Protein AF-A0A9W4GSX0-F1 (afdb_monomer_lite)

Sequence (179 aa):
MADREDEGTAPHEEEPPRPPLDEDAAWAALIAGYDDEPDPGTAAAWPEAENVPVQPPDPDPTDPAAVSTAPPPADRTIVIHPVISGPRDFELADDDEDAHFVPPEPPPLPDADATTKFAWIAVLGGPLLLLAFVLLQMELTWWAVTVGVGGFLGGFATLVARMRTGDEDDDDPGRGAVV

Foldseek 3Di:
DDDDDPPDDDPPPPDPPDPDDPPVVVVVVCVVCVPPDPDVPPPDPDDPVPDDPPDDPDPDPPDPVPPDPDDDDPPDDDDDDPPVDDPPPDDPDPPPPPPDDDPPDDDDDDDDDPLLVQLVCLQVVLVVLVVVCVVVVHDPDPVNNCSSVVSNVVSVVSVVVVVVPPPPPPPPVPPDDDD

Organism: NCBI:txid887465

Radius of gyration: 35.64 Å; chains: 1; bounding box: 77×64×79 Å

Structure (mmCIF, N/CA/C/O backbone):
data_AF-A0A9W4GSX0-F1
#
_entry.id   AF-A0A9W4GSX0-F1
#
loop_
_atom_site.group_PDB
_atom_site.id
_atom_site.type_symbol
_atom_site.label_atom_id
_atom_site.label_alt_id
_atom_site.label_comp_id
_atom_site.label_asym_id
_atom_site.label_entity_id
_atom_site.label_seq_id
_atom_site.pdbx_PDB_ins_code
_atom_site.Cartn_x
_atom_site.Cartn_y
_atom_site.Cartn_z
_atom_site.occupancy
_atom_site.B_iso_or_equiv
_atom_site.auth_seq_id
_atom_site.auth_comp_id
_atom_site.auth_asym_id
_atom_site.auth_atom_id
_atom_site.pdbx_PDB_model_num
ATOM 1 N N . MET A 1 1 ? -29.437 6.339 -60.813 1.00 42.16 1 MET A N 1
ATOM 2 C CA . MET A 1 1 ? -28.320 5.484 -60.361 1.00 42.16 1 MET A CA 1
ATOM 3 C C . MET A 1 1 ? -28.332 5.576 -58.847 1.00 42.16 1 MET A C 1
ATOM 5 O O . MET A 1 1 ? -27.835 6.553 -58.319 1.00 42.16 1 MET A O 1
ATOM 9 N N . ALA A 1 2 ? -29.298 4.901 -58.232 1.00 46.03 2 ALA A N 1
ATOM 10 C CA . ALA A 1 2 ? -29.244 3.505 -57.781 1.00 46.03 2 ALA A CA 1
ATOM 11 C C . ALA A 1 2 ? -28.783 3.504 -56.318 1.00 46.03 2 ALA A C 1
ATOM 13 O O . ALA A 1 2 ? -27.590 3.590 -56.036 1.00 46.03 2 ALA A O 1
ATOM 14 N N . ASP A 1 3 ? -29.794 3.532 -55.445 1.00 46.97 3 ASP A N 1
ATOM 15 C CA . ASP A 1 3 ? -29.712 3.272 -54.012 1.00 46.97 3 ASP A CA 1
ATOM 16 C C . ASP A 1 3 ? -28.943 1.974 -53.767 1.00 46.97 3 ASP A C 1
ATOM 18 O O . ASP A 1 3 ? -29.130 0.980 -54.468 1.00 46.97 3 ASP A O 1
ATOM 22 N N . ARG A 1 4 ? -28.056 2.011 -52.776 1.00 50.22 4 ARG A N 1
ATOM 23 C CA . ARG A 1 4 ? -27.317 0.852 -52.292 1.00 50.22 4 ARG A CA 1
ATOM 24 C C . ARG A 1 4 ? -28.306 -0.046 -51.554 1.00 50.22 4 ARG A C 1
ATOM 26 O O . ARG A 1 4 ? -28.780 0.313 -50.482 1.00 50.22 4 ARG A O 1
ATOM 33 N N . GLU A 1 5 ? -28.621 -1.172 -52.174 1.00 56.09 5 GLU A N 1
ATOM 34 C CA . GLU A 1 5 ? -29.439 -2.240 -51.616 1.00 56.09 5 GLU A CA 1
ATOM 35 C C . GLU A 1 5 ? -28.767 -2.747 -50.332 1.00 56.09 5 GLU A C 1
ATOM 37 O O . GLU A 1 5 ? -27.614 -3.180 -50.332 1.00 56.09 5 GLU A O 1
ATOM 42 N N . ASP A 1 6 ? -29.482 -2.583 -49.224 1.00 52.00 6 ASP A N 1
ATOM 43 C CA . ASP A 1 6 ? -29.149 -3.111 -47.909 1.00 52.00 6 ASP A CA 1
ATOM 44 C C . ASP A 1 6 ? -29.365 -4.632 -47.993 1.00 52.00 6 ASP A C 1
ATOM 46 O O . ASP A 1 6 ? -30.497 -5.120 -47.929 1.00 52.00 6 ASP A O 1
ATOM 50 N N . GLU A 1 7 ? -28.297 -5.386 -48.272 1.00 59.31 7 GLU A N 1
ATOM 51 C CA . GLU A 1 7 ? -28.317 -6.846 -48.201 1.00 59.31 7 GLU A CA 1
ATOM 52 C C . GLU A 1 7 ? -28.570 -7.234 -46.745 1.00 59.31 7 GLU A C 1
ATOM 54 O O . GLU A 1 7 ? -27.670 -7.250 -45.906 1.00 59.31 7 GLU A O 1
ATOM 59 N N . GLY A 1 8 ? -29.841 -7.504 -46.451 1.00 47.44 8 GLY A N 1
ATOM 60 C CA . GLY A 1 8 ? -30.287 -8.046 -45.184 1.00 47.44 8 GLY A CA 1
ATOM 61 C C . GLY A 1 8 ? -29.509 -9.315 -44.867 1.00 47.44 8 GLY A C 1
ATOM 62 O O . GLY A 1 8 ? -29.758 -10.371 -45.448 1.00 47.44 8 GLY A O 1
ATOM 63 N N . THR A 1 9 ? -28.579 -9.195 -43.921 1.00 52.09 9 THR A N 1
ATOM 64 C CA . THR A 1 9 ? -28.015 -10.301 -43.155 1.00 52.09 9 THR A CA 1
ATOM 65 C C . THR A 1 9 ? -29.155 -11.234 -42.768 1.00 52.09 9 THR A C 1
ATOM 67 O O . THR A 1 9 ? -30.067 -10.835 -42.040 1.00 52.09 9 THR A O 1
ATOM 70 N N . ALA A 1 10 ? -29.126 -12.461 -43.293 1.00 60.22 10 ALA A N 1
ATOM 71 C CA . ALA A 1 10 ? -30.040 -13.513 -42.880 1.00 60.22 10 ALA A CA 1
ATOM 72 C C . ALA A 1 10 ? -30.041 -13.574 -41.342 1.00 60.22 10 ALA A C 1
ATOM 74 O O . ALA A 1 10 ? -28.953 -13.541 -40.749 1.00 60.22 10 ALA A O 1
ATOM 75 N N . PRO A 1 11 ? -31.215 -13.610 -40.684 1.00 53.91 11 PRO A N 1
ATOM 76 C CA . PRO A 1 11 ? -31.254 -13.713 -39.237 1.00 53.91 11 PRO A CA 1
ATOM 77 C C . PRO A 1 11 ? -30.451 -14.953 -38.864 1.00 53.91 11 PRO A C 1
ATOM 79 O O . PRO A 1 11 ? -30.709 -16.039 -39.378 1.00 53.91 11 PRO A O 1
ATOM 82 N N . HIS A 1 12 ? -29.422 -14.766 -38.040 1.00 56.03 12 HIS A N 1
ATOM 83 C CA . HIS A 1 12 ? -28.776 -15.886 -37.383 1.00 56.03 12 HIS A CA 1
ATOM 84 C C . HIS A 1 12 ? -29.887 -16.567 -36.592 1.00 56.03 12 HIS A C 1
ATOM 86 O O . HIS A 1 12 ? -30.407 -15.986 -35.642 1.00 56.03 12 HIS A O 1
ATOM 92 N N . GLU A 1 13 ? -30.336 -17.733 -37.058 1.00 62.53 13 GLU A N 1
ATOM 93 C CA . GLU A 1 13 ? -31.178 -18.608 -36.259 1.00 62.53 13 GLU A CA 1
ATOM 94 C C . GLU A 1 13 ? -30.362 -18.889 -34.999 1.00 62.53 13 GLU A C 1
ATOM 96 O O . GLU A 1 13 ? -29.342 -19.573 -35.051 1.00 62.53 13 GLU A O 1
ATOM 101 N N . GLU A 1 14 ? -30.728 -18.223 -33.903 1.00 63.19 14 GLU A N 1
ATOM 102 C CA . GLU A 1 14 ? -30.094 -18.398 -32.607 1.00 63.19 14 GLU A CA 1
ATOM 103 C C . GLU A 1 14 ? -30.259 -19.869 -32.234 1.00 63.19 14 GLU A C 1
ATOM 105 O O . GLU A 1 14 ? -31.346 -20.318 -31.861 1.00 63.19 14 GLU A O 1
ATOM 110 N N . GLU A 1 15 ? -29.186 -20.638 -32.414 1.00 62.59 15 GLU A N 1
ATOM 111 C CA . GLU A 1 15 ? -29.110 -22.012 -31.950 1.00 62.59 15 GLU A CA 1
ATOM 112 C C . GLU A 1 15 ? -29.512 -21.998 -30.469 1.00 62.59 15 GLU A C 1
ATOM 114 O O . GLU A 1 15 ? -28.967 -21.192 -29.701 1.00 62.59 15 GLU A O 1
ATOM 119 N N . PRO A 1 16 ? -30.517 -22.798 -30.060 1.00 70.19 16 PRO A N 1
ATOM 120 C CA . PRO A 1 16 ? -31.020 -22.749 -28.698 1.00 70.19 16 PRO A CA 1
ATOM 121 C C . PRO A 1 16 ? -29.843 -22.917 -27.733 1.00 70.19 16 PRO A C 1
ATOM 123 O O . PRO A 1 16 ? -28.946 -23.718 -28.016 1.00 70.19 16 PRO A O 1
ATOM 126 N N . PRO A 1 17 ? -29.817 -22.170 -26.612 1.00 70.62 17 PRO A N 1
ATOM 127 C CA . PRO A 1 17 ? -28.690 -22.196 -25.694 1.00 70.62 17 PRO A CA 1
ATOM 128 C C . PRO A 1 17 ? -28.406 -23.647 -25.322 1.00 70.62 17 PRO A C 1
ATOM 130 O O . PRO A 1 17 ? -29.272 -24.328 -24.760 1.00 70.62 17 PRO A O 1
ATOM 133 N N . ARG A 1 18 ? -27.213 -24.133 -25.695 1.00 69.69 18 ARG A N 1
ATOM 134 C CA . ARG A 1 18 ? -26.775 -25.482 -25.339 1.00 69.69 18 ARG A CA 1
ATOM 135 C C . ARG A 1 18 ? -26.975 -25.643 -23.829 1.00 69.69 18 ARG A C 1
ATOM 137 O O . ARG A 1 18 ? -26.598 -24.733 -23.084 1.00 69.69 18 ARG A O 1
ATOM 144 N N . PRO A 1 19 ? -27.598 -26.743 -23.371 1.00 79.44 19 PRO A N 1
ATOM 145 C CA . PRO A 1 19 ? -27.742 -26.980 -21.943 1.00 79.44 19 PRO A CA 1
ATOM 146 C C . PRO A 1 19 ? -26.357 -26.900 -21.281 1.00 79.44 19 PRO A C 1
ATOM 148 O O . PRO A 1 19 ? -25.368 -27.271 -21.924 1.00 79.44 19 PRO A O 1
ATOM 151 N N . PRO A 1 20 ? -26.262 -26.393 -20.038 1.00 81.75 20 PRO A N 1
ATOM 152 C CA . PRO A 1 20 ? -24.983 -26.304 -19.348 1.00 81.75 20 PRO A CA 1
ATOM 153 C C . PRO A 1 20 ? -24.358 -27.701 -19.286 1.00 81.75 20 PRO A C 1
ATOM 155 O O . PRO A 1 20 ? -25.006 -28.658 -18.858 1.00 81.75 20 PRO A O 1
ATOM 158 N N . LEU A 1 21 ? -23.129 -27.818 -19.787 1.00 82.00 21 LEU A N 1
ATOM 159 C CA . LEU A 1 21 ? -22.359 -29.056 -19.760 1.00 82.00 21 LEU A CA 1
ATOM 160 C C . LEU A 1 21 ? -21.997 -29.358 -18.304 1.00 82.00 21 LEU A C 1
ATOM 162 O O . LEU A 1 21 ? -21.566 -28.467 -17.577 1.00 82.00 21 LEU A O 1
ATOM 166 N N . ASP A 1 22 ? -22.183 -30.603 -17.880 1.00 89.94 22 ASP A N 1
ATOM 167 C CA . ASP A 1 22 ? -21.644 -31.073 -16.607 1.00 89.94 22 ASP A CA 1
ATOM 168 C C . ASP A 1 22 ? -20.125 -31.230 -16.772 1.00 89.94 22 ASP A C 1
ATOM 170 O O . ASP A 1 22 ? -19.642 -32.220 -17.326 1.00 89.94 22 ASP A O 1
ATOM 174 N N . GLU A 1 23 ? -19.387 -30.186 -16.388 1.00 89.94 23 GLU A N 1
ATOM 175 C CA . GLU A 1 23 ? -17.932 -30.109 -16.535 1.00 89.94 23 GLU A CA 1
ATOM 176 C C . GLU A 1 23 ? -17.233 -31.234 -15.765 1.00 89.94 23 GLU A C 1
ATOM 178 O O . GLU A 1 23 ? -16.303 -31.841 -16.295 1.00 89.94 23 GLU A O 1
ATOM 183 N N . ASP A 1 24 ? -17.719 -31.570 -14.567 1.00 92.25 24 ASP A N 1
ATOM 184 C CA . ASP A 1 24 ? -17.153 -32.635 -13.737 1.00 92.25 24 ASP A CA 1
ATOM 185 C C . ASP A 1 24 ? -17.335 -34.004 -14.406 1.00 92.25 24 ASP A C 1
ATOM 187 O O . ASP A 1 24 ? -16.397 -34.806 -14.461 1.00 92.25 24 ASP A O 1
ATOM 191 N N . ALA A 1 25 ? -18.514 -34.267 -14.979 1.00 92.06 25 ALA A N 1
ATOM 192 C CA . ALA A 1 25 ? -18.761 -35.501 -15.724 1.00 92.06 25 ALA A CA 1
ATOM 193 C C . ALA A 1 25 ? -17.940 -35.579 -17.024 1.00 92.06 25 ALA A C 1
ATOM 195 O O . ALA A 1 25 ? -17.429 -36.650 -17.367 1.00 92.06 25 ALA A O 1
ATOM 196 N N . ALA A 1 26 ? -17.783 -34.462 -17.741 1.00 90.75 26 ALA A N 1
ATOM 197 C CA . ALA A 1 26 ? -16.984 -34.401 -18.965 1.00 90.75 26 ALA A CA 1
ATOM 198 C C . ALA A 1 26 ? -15.489 -34.625 -18.683 1.00 90.75 26 ALA A C 1
ATOM 200 O O . ALA A 1 26 ? -14.837 -35.405 -19.382 1.00 90.75 26 ALA A O 1
ATOM 201 N N . TRP A 1 27 ? -14.955 -34.011 -17.625 1.00 89.88 27 TRP A N 1
ATOM 202 C CA . TRP A 1 27 ? -13.580 -34.235 -17.179 1.00 89.88 27 TRP A CA 1
ATOM 203 C C . TRP A 1 27 ? -13.351 -35.671 -16.711 1.00 89.88 27 TRP A C 1
ATOM 205 O O . TRP A 1 27 ? -12.343 -36.278 -17.078 1.00 89.88 27 TRP A O 1
ATOM 215 N N . ALA A 1 28 ? -14.292 -36.245 -15.956 1.00 94.50 28 ALA A N 1
ATOM 216 C CA . ALA A 1 28 ? -14.206 -37.636 -15.520 1.00 94.50 28 ALA A CA 1
ATOM 217 C C . ALA A 1 28 ? -14.162 -38.611 -16.708 1.00 94.50 28 ALA A C 1
ATOM 219 O O . ALA A 1 28 ? -13.400 -39.575 -16.672 1.00 94.50 28 ALA A O 1
ATOM 220 N N . ALA A 1 29 ? -14.924 -38.341 -17.774 1.00 90.00 29 ALA A N 1
ATOM 221 C CA . ALA A 1 29 ? -14.900 -39.144 -18.994 1.00 90.00 29 ALA A CA 1
ATOM 222 C C . ALA A 1 29 ? -13.548 -39.065 -19.729 1.00 90.00 29 ALA A C 1
ATOM 224 O O . ALA A 1 29 ? -13.051 -40.093 -20.186 1.00 90.00 29 ALA A O 1
ATOM 225 N N . LEU A 1 30 ? -12.926 -37.879 -19.796 1.00 89.69 30 LEU A N 1
ATOM 226 C CA . LEU A 1 30 ? -11.597 -37.701 -20.401 1.00 89.69 30 LEU A CA 1
ATOM 227 C C . LEU A 1 30 ? -10.504 -38.447 -19.627 1.00 89.69 30 LEU A C 1
ATOM 229 O O . LEU A 1 30 ? -9.652 -39.087 -20.235 1.00 89.69 30 LEU A O 1
ATOM 233 N N . ILE A 1 31 ? -10.536 -38.388 -18.292 1.00 94.19 31 ILE A N 1
ATOM 234 C CA . ILE A 1 31 ? -9.577 -39.105 -17.438 1.00 94.19 31 ILE A CA 1
ATOM 235 C C . ILE A 1 31 ? -9.780 -40.617 -17.563 1.00 94.19 31 ILE A C 1
ATOM 237 O O . ILE A 1 31 ? -8.807 -41.360 -17.661 1.00 94.19 31 ILE A O 1
ATOM 241 N N . ALA A 1 32 ? -11.035 -41.075 -17.571 1.00 93.62 32 ALA A N 1
ATOM 242 C CA . ALA A 1 32 ? -11.356 -42.493 -17.679 1.00 93.62 32 ALA A CA 1
ATOM 243 C C . ALA A 1 32 ? -10.879 -43.113 -19.003 1.00 93.62 32 ALA A C 1
ATOM 245 O O . ALA A 1 32 ? -10.474 -44.270 -18.995 1.00 93.62 32 ALA A O 1
ATOM 246 N N . GLY A 1 33 ? -10.903 -42.352 -20.102 1.00 87.56 33 GLY A N 1
ATOM 247 C CA . GLY A 1 33 ? -10.429 -42.790 -21.419 1.00 87.56 33 GLY A CA 1
ATOM 248 C C . GLY A 1 33 ? -8.968 -42.446 -21.728 1.00 87.56 33 GLY A C 1
ATOM 249 O O . GLY A 1 33 ? -8.562 -42.587 -22.875 1.00 87.56 33 GLY A O 1
ATOM 250 N N . TYR A 1 34 ? -8.178 -41.955 -20.764 1.00 88.12 34 TYR A N 1
ATOM 251 C CA . TYR A 1 34 ? -6.808 -41.495 -21.037 1.00 88.12 34 TYR A CA 1
ATOM 252 C C . TYR A 1 34 ? -5.865 -42.624 -21.488 1.00 88.12 34 TYR A C 1
ATOM 254 O O . TYR A 1 34 ? -5.022 -42.400 -22.351 1.00 88.12 34 TYR A O 1
ATOM 262 N N . ASP A 1 35 ? -6.027 -43.825 -20.926 1.00 86.94 35 ASP A N 1
ATOM 263 C CA . ASP A 1 35 ? -5.210 -45.005 -21.253 1.00 86.94 35 ASP A CA 1
ATOM 264 C C . ASP A 1 35 ? -5.830 -45.882 -22.362 1.00 86.94 35 ASP A C 1
ATOM 266 O O . ASP A 1 35 ? -5.268 -46.925 -22.709 1.00 86.94 35 ASP A O 1
ATOM 270 N N . ASP A 1 36 ? -6.988 -45.499 -22.912 1.00 85.38 36 ASP A N 1
ATOM 271 C CA . ASP A 1 36 ? -7.612 -46.238 -24.010 1.00 85.38 36 ASP A CA 1
ATOM 272 C C . ASP A 1 36 ? -6.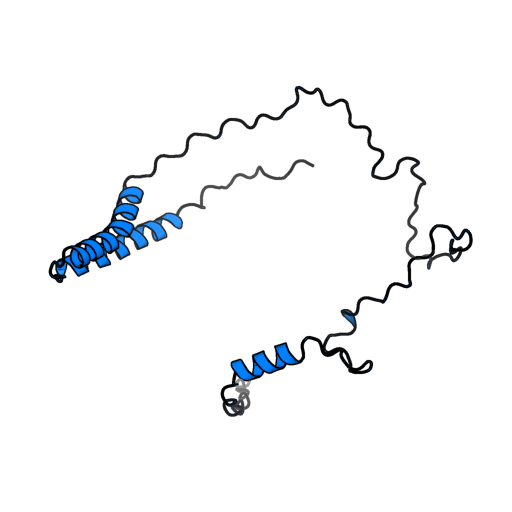842 -45.964 -25.311 1.00 85.38 36 ASP A C 1
ATOM 274 O O . ASP A 1 36 ? -6.866 -44.861 -25.859 1.00 85.38 36 ASP A O 1
ATOM 278 N N . GLU A 1 37 ? -6.160 -46.989 -25.826 1.00 77.69 37 GLU A N 1
ATOM 279 C CA . GLU A 1 37 ? -5.499 -46.917 -27.129 1.00 77.69 37 GLU A CA 1
ATOM 280 C C . GLU A 1 37 ? -6.563 -46.724 -28.230 1.00 77.69 37 GLU A C 1
ATOM 282 O O . GLU A 1 37 ? -7.520 -47.508 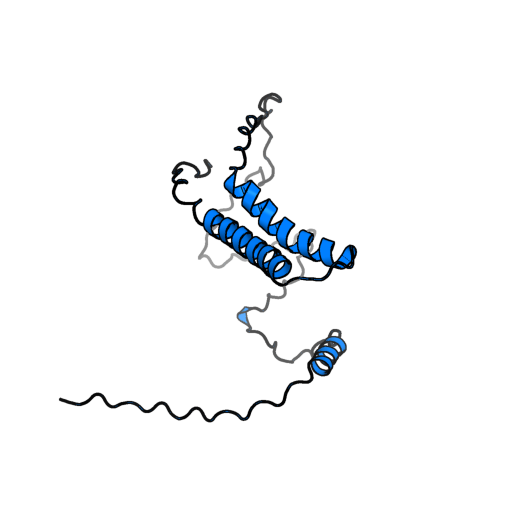-28.298 1.00 77.69 37 GLU A O 1
ATOM 287 N N . PRO A 1 38 ? -6.429 -45.715 -29.111 1.00 72.00 38 PRO A N 1
ATOM 288 C CA . PRO A 1 38 ? -7.364 -45.537 -30.213 1.00 72.00 38 PRO A CA 1
ATOM 289 C C . PRO A 1 38 ? -7.345 -46.760 -31.142 1.00 72.00 38 PRO A C 1
ATOM 291 O O . PRO A 1 38 ? -6.284 -47.281 -31.484 1.00 72.00 38 PRO A O 1
ATOM 294 N N . ASP A 1 39 ? -8.527 -47.210 -31.584 1.00 73.75 39 ASP A N 1
ATOM 295 C CA . ASP A 1 39 ? -8.656 -48.346 -32.506 1.00 73.75 39 ASP A CA 1
ATOM 296 C C . ASP A 1 39 ? -7.831 -48.075 -33.781 1.00 73.75 39 ASP A C 1
ATOM 298 O O . ASP A 1 39 ? -8.075 -47.047 -34.439 1.00 73.75 39 ASP A O 1
ATOM 302 N N . PRO A 1 40 ? -6.850 -48.934 -34.137 1.00 57.56 40 PRO A N 1
ATOM 303 C CA . PRO A 1 40 ? -5.993 -48.739 -35.301 1.00 57.56 40 PRO A CA 1
ATOM 304 C C . PRO A 1 40 ? -6.830 -48.756 -36.586 1.00 57.56 40 PRO A C 1
ATOM 306 O O . PRO A 1 40 ? -7.124 -49.802 -37.161 1.00 57.56 40 PRO A O 1
ATOM 309 N N . GLY A 1 41 ? -7.222 -47.568 -37.043 1.00 64.38 41 GLY A N 1
ATOM 310 C CA . GLY A 1 41 ? -8.136 -47.382 -38.171 1.00 64.38 41 GLY A CA 1
ATOM 311 C C . GLY A 1 41 ? -9.111 -46.219 -38.000 1.00 64.38 41 GLY A C 1
ATOM 312 O O . GLY A 1 41 ? -9.713 -45.786 -38.985 1.00 64.38 41 GLY A O 1
ATOM 313 N N . THR A 1 42 ? -9.239 -45.666 -36.791 1.00 68.62 42 THR A N 1
ATOM 314 C CA . THR A 1 42 ? -9.907 -44.375 -36.602 1.00 68.62 42 THR A CA 1
ATOM 315 C C . THR A 1 42 ? -9.025 -43.291 -37.213 1.00 68.62 42 THR A C 1
ATOM 317 O O . THR A 1 42 ? -7.853 -43.177 -36.858 1.00 68.62 42 THR A O 1
ATOM 320 N N . ALA A 1 43 ? -9.566 -42.524 -38.164 1.00 63.06 43 ALA A N 1
ATOM 321 C CA . ALA A 1 43 ? -8.844 -41.400 -38.747 1.00 63.06 43 ALA A CA 1
ATOM 322 C C . ALA A 1 43 ? -8.375 -40.476 -37.618 1.00 63.06 43 ALA A C 1
ATOM 324 O O . ALA A 1 43 ? -9.173 -40.105 -36.754 1.00 63.06 43 ALA A O 1
ATOM 325 N N . ALA A 1 44 ? -7.085 -40.138 -37.621 1.00 66.69 44 ALA A N 1
ATOM 326 C CA . ALA A 1 44 ? -6.532 -39.158 -36.707 1.00 66.69 44 ALA A CA 1
ATOM 327 C C . ALA A 1 44 ? -7.413 -37.900 -36.717 1.00 66.69 44 ALA A C 1
ATOM 329 O O . ALA A 1 44 ? -7.789 -37.401 -37.778 1.00 66.69 44 ALA A O 1
ATOM 330 N N . ALA A 1 45 ? -7.758 -37.385 -35.536 1.00 71.19 45 ALA A N 1
ATOM 331 C CA . ALA A 1 45 ? -8.579 -36.179 -35.423 1.00 71.19 45 ALA A CA 1
ATOM 332 C C . ALA A 1 45 ? -7.842 -34.907 -35.905 1.00 71.19 45 ALA A C 1
ATOM 334 O O . ALA A 1 45 ? -8.425 -33.824 -35.922 1.00 71.19 45 ALA A O 1
ATOM 335 N N . TRP A 1 46 ? -6.568 -35.035 -36.285 1.00 77.81 46 TRP A N 1
ATOM 336 C CA . TRP A 1 46 ? -5.678 -33.969 -36.730 1.00 77.81 46 TRP A CA 1
ATOM 337 C C . TRP A 1 46 ? -5.318 -34.099 -38.222 1.00 77.81 46 TRP A C 1
ATOM 339 O O . TRP A 1 46 ? -5.408 -35.189 -38.793 1.00 77.81 46 TRP A O 1
ATOM 349 N N . PRO A 1 47 ? -4.914 -32.998 -38.887 1.00 81.62 47 PRO A N 1
ATOM 350 C CA . PRO A 1 47 ? -4.569 -33.012 -40.306 1.00 81.62 47 PRO A CA 1
ATOM 351 C C . PRO A 1 47 ? -3.386 -33.934 -40.629 1.00 81.62 47 PRO A C 1
ATOM 353 O O . PRO A 1 47 ? -2.384 -33.952 -39.921 1.00 81.62 47 PRO A O 1
ATOM 356 N N . GLU A 1 48 ? -3.438 -34.596 -41.788 1.00 77.81 48 GLU A N 1
ATOM 357 C CA . GLU A 1 48 ? -2.358 -35.466 -42.292 1.00 77.81 48 GLU A CA 1
ATOM 358 C C . GLU A 1 48 ? -0.992 -34.768 -42.403 1.00 77.81 48 GLU A C 1
ATOM 360 O O . GLU A 1 48 ? 0.049 -35.410 -42.304 1.00 77.81 48 GLU A O 1
ATOM 365 N N . ALA A 1 49 ? -0.977 -33.444 -42.585 1.00 78.19 49 ALA A N 1
ATOM 366 C CA . ALA A 1 49 ? 0.254 -32.658 -42.654 1.00 78.19 49 ALA A CA 1
ATOM 367 C C . ALA A 1 49 ? 1.047 -32.637 -41.332 1.00 78.19 49 ALA A C 1
ATOM 369 O O . ALA A 1 49 ? 2.229 -32.300 -41.345 1.00 78.19 49 ALA A O 1
ATOM 370 N N . GLU A 1 50 ? 0.409 -32.984 -40.212 1.00 77.25 50 GLU A N 1
ATOM 371 C CA . GLU A 1 50 ? 1.027 -33.025 -38.883 1.00 77.25 50 GLU A CA 1
ATOM 372 C C . GLU A 1 50 ? 1.508 -34.432 -38.494 1.00 77.25 50 GLU A C 1
ATOM 374 O O . GLU A 1 50 ? 2.165 -34.595 -37.465 1.00 77.25 50 GLU A O 1
ATOM 379 N N . ASN A 1 51 ? 1.239 -35.452 -39.317 1.00 81.56 51 ASN A N 1
ATOM 380 C CA . ASN A 1 51 ? 1.746 -36.797 -39.073 1.00 81.56 51 ASN A CA 1
ATOM 381 C C . ASN A 1 51 ? 3.268 -36.827 -39.261 1.00 81.56 51 ASN A C 1
ATOM 383 O O . ASN A 1 51 ? 3.791 -36.600 -40.355 1.00 81.56 51 ASN A O 1
ATOM 387 N N . VAL A 1 52 ? 3.994 -37.147 -38.187 1.00 78.88 52 VAL A N 1
ATOM 388 C CA . VAL A 1 52 ? 5.433 -37.407 -38.266 1.00 78.88 52 VAL A CA 1
ATOM 389 C C . VAL A 1 52 ? 5.623 -38.731 -39.011 1.00 78.88 52 VAL A C 1
ATOM 391 O O . VAL A 1 52 ? 5.081 -39.749 -38.572 1.00 78.88 52 VAL A O 1
ATOM 394 N N . PRO A 1 53 ? 6.376 -38.761 -40.127 1.00 78.19 53 PRO A N 1
ATOM 395 C CA . PRO A 1 53 ? 6.675 -40.010 -40.807 1.00 78.19 53 PRO A CA 1
ATOM 396 C C . PRO A 1 53 ? 7.349 -40.962 -39.824 1.00 78.19 53 PRO A C 1
ATOM 398 O O . PRO A 1 53 ? 8.340 -40.594 -39.193 1.00 78.19 53 PRO A O 1
ATOM 401 N N . VAL A 1 54 ? 6.828 -42.183 -39.701 1.00 74.94 54 VAL A N 1
ATOM 402 C CA . VAL A 1 54 ? 7.502 -43.234 -38.937 1.00 74.94 54 VAL A CA 1
ATOM 403 C C . VAL A 1 54 ? 8.866 -43.447 -39.584 1.00 74.94 54 VAL A C 1
ATOM 405 O O . VAL A 1 54 ? 8.962 -43.957 -40.703 1.00 74.94 54 VAL A O 1
ATOM 408 N N . GLN A 1 55 ? 9.917 -42.990 -38.904 1.00 68.88 55 GLN A N 1
ATOM 409 C CA . GLN A 1 55 ? 11.280 -43.195 -39.357 1.00 68.88 55 GLN A CA 1
ATOM 410 C C . GLN A 1 55 ? 11.531 -44.708 -39.332 1.00 68.88 55 GLN A C 1
ATOM 412 O O . GLN A 1 55 ? 11.278 -45.340 -38.300 1.00 68.88 55 GLN A O 1
ATOM 417 N N . PRO A 1 56 ? 11.959 -45.328 -40.449 1.00 73.94 56 PRO A N 1
ATOM 418 C CA . PRO A 1 56 ? 12.405 -46.712 -40.397 1.00 73.94 56 PRO A CA 1
ATOM 419 C C . PRO A 1 56 ? 13.497 -46.835 -39.325 1.00 73.94 56 PRO A C 1
ATOM 421 O O . PRO A 1 56 ? 14.231 -45.865 -39.115 1.00 73.94 56 PRO A O 1
ATOM 424 N N . PRO A 1 57 ? 13.597 -47.987 -38.637 1.00 74.44 57 PRO A N 1
ATOM 425 C CA . PRO A 1 57 ? 14.642 -48.192 -37.644 1.00 74.44 57 PRO A CA 1
ATOM 426 C C . PRO A 1 57 ? 15.995 -47.844 -38.262 1.00 74.44 57 PRO A C 1
ATOM 428 O O . PRO A 1 57 ? 16.276 -48.262 -39.391 1.00 74.44 57 PRO A O 1
ATOM 431 N N . ASP A 1 58 ? 16.791 -47.053 -37.537 1.00 71.94 58 ASP A N 1
ATOM 432 C CA . ASP A 1 58 ? 18.125 -46.675 -37.986 1.00 71.94 58 ASP A CA 1
ATOM 433 C C . ASP A 1 58 ? 18.894 -47.947 -38.376 1.00 71.94 58 ASP A C 1
ATOM 435 O O . ASP A 1 58 ? 18.871 -48.932 -37.624 1.00 71.94 58 ASP A O 1
ATOM 439 N N . PRO A 1 59 ? 19.531 -47.977 -39.561 1.00 68.62 59 PRO A N 1
ATOM 440 C CA . PRO A 1 59 ? 20.301 -49.137 -39.971 1.00 68.62 59 PRO A CA 1
ATOM 441 C C . PRO A 1 59 ? 21.412 -49.397 -38.953 1.00 68.62 59 PRO A C 1
ATOM 443 O O . PRO A 1 59 ? 22.041 -48.463 -38.456 1.00 68.62 59 PRO A O 1
ATOM 446 N N . ASP A 1 60 ? 21.652 -50.675 -38.654 1.00 65.44 60 ASP A N 1
ATOM 447 C CA . ASP A 1 60 ? 22.714 -51.091 -37.743 1.00 65.44 60 ASP A CA 1
ATOM 448 C C . ASP A 1 60 ? 24.052 -50.483 -38.211 1.00 65.44 60 ASP A C 1
ATOM 450 O O . ASP A 1 60 ? 24.496 -50.774 -39.329 1.00 65.44 60 ASP A O 1
ATOM 454 N N . PRO A 1 61 ? 24.718 -49.647 -37.389 1.00 60.66 61 PRO A N 1
ATOM 455 C CA . PRO A 1 61 ? 25.957 -48.975 -37.773 1.00 60.66 61 PRO A CA 1
ATOM 456 C C . PRO A 1 61 ? 27.114 -49.949 -38.045 1.00 60.66 61 PRO A C 1
ATOM 458 O O . PRO A 1 61 ? 28.173 -49.519 -38.504 1.00 60.66 61 PRO A O 1
ATOM 461 N N . THR A 1 62 ? 26.937 -51.246 -37.767 1.00 62.16 62 THR A N 1
ATOM 462 C CA . THR A 1 62 ? 27.917 -52.295 -38.065 1.00 62.16 62 THR A CA 1
ATOM 463 C C . THR A 1 62 ? 27.671 -53.079 -39.359 1.00 62.16 62 THR A C 1
ATOM 465 O O . THR A 1 62 ? 28.514 -53.912 -39.699 1.00 62.16 62 THR A O 1
ATOM 468 N N . ASP A 1 63 ? 26.607 -52.802 -40.126 1.00 62.78 63 ASP A N 1
ATOM 469 C CA . ASP A 1 63 ? 26.381 -53.452 -41.426 1.00 62.78 63 ASP A CA 1
ATOM 470 C C . ASP A 1 63 ? 27.081 -52.697 -42.583 1.00 62.78 63 ASP A C 1
ATOM 472 O O . ASP A 1 63 ? 26.635 -51.620 -42.993 1.00 62.78 63 ASP A O 1
ATOM 476 N N . PRO A 1 64 ? 28.155 -53.250 -43.185 1.00 56.19 64 PRO A N 1
ATOM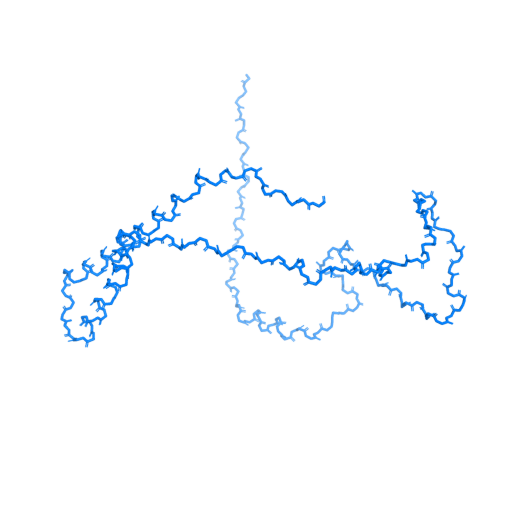 477 C CA . PRO A 1 64 ? 28.849 -52.618 -44.308 1.00 56.19 64 PRO A CA 1
ATOM 478 C C . PRO A 1 64 ? 28.010 -52.564 -45.600 1.00 56.19 64 PRO A C 1
ATOM 480 O O . PRO A 1 64 ? 28.417 -51.889 -46.548 1.00 56.19 64 PRO A O 1
ATOM 483 N N . ALA A 1 65 ? 26.864 -53.254 -45.666 1.00 58.25 65 ALA A N 1
ATOM 484 C CA . ALA A 1 65 ? 25.930 -53.197 -46.792 1.00 58.25 65 ALA A CA 1
ATOM 485 C C . ALA A 1 65 ? 24.864 -52.087 -46.656 1.00 58.25 65 ALA A C 1
ATOM 487 O O . ALA A 1 65 ? 24.163 -51.807 -47.630 1.00 58.25 65 ALA A O 1
ATOM 488 N N . ALA A 1 66 ? 24.768 -51.414 -45.501 1.00 54.34 66 ALA A N 1
ATOM 489 C CA . ALA A 1 66 ? 23.798 -50.340 -45.251 1.00 54.34 66 ALA A CA 1
ATOM 490 C C . ALA A 1 66 ? 24.141 -49.006 -45.948 1.00 54.34 66 ALA A C 1
ATOM 492 O O . ALA A 1 66 ? 23.367 -48.047 -45.904 1.00 54.34 66 ALA A O 1
ATOM 493 N N . VAL A 1 67 ? 25.287 -48.932 -46.633 1.00 51.66 67 VAL A N 1
ATOM 494 C CA . VAL A 1 67 ? 25.670 -47.774 -47.444 1.00 51.66 67 VAL A CA 1
ATOM 495 C C . VAL A 1 67 ? 24.850 -47.780 -48.738 1.00 51.66 67 VAL A C 1
ATOM 497 O O . VAL A 1 67 ? 25.222 -48.394 -49.740 1.00 51.66 67 VAL A O 1
ATOM 500 N N . SER A 1 68 ? 23.706 -47.094 -48.723 1.00 53.53 68 SER A N 1
ATOM 501 C CA . SER A 1 68 ? 22.916 -46.847 -49.930 1.00 53.53 68 SER A CA 1
ATOM 502 C C . SER A 1 68 ? 23.780 -46.146 -50.987 1.00 53.53 68 SER A C 1
ATOM 504 O O . SER A 1 68 ? 24.222 -45.015 -50.805 1.00 53.53 68 SER A O 1
ATOM 506 N N . THR A 1 69 ? 24.025 -46.826 -52.108 1.00 54.38 69 THR A N 1
ATOM 507 C CA . THR A 1 69 ? 24.729 -46.294 -53.291 1.00 54.38 69 THR A CA 1
ATOM 508 C C . THR A 1 69 ? 23.770 -45.664 -54.310 1.00 54.38 69 THR A C 1
ATOM 510 O O . THR A 1 69 ? 24.171 -45.351 -55.431 1.00 54.38 69 THR A O 1
ATOM 513 N N . ALA A 1 70 ? 22.500 -45.458 -53.945 1.00 52.44 70 ALA A N 1
ATOM 514 C CA . ALA A 1 70 ? 21.532 -44.793 -54.807 1.00 52.44 70 ALA A CA 1
ATOM 515 C C . ALA A 1 70 ? 21.761 -43.265 -54.794 1.00 52.44 70 ALA A C 1
ATOM 517 O O . ALA A 1 70 ? 21.727 -42.659 -53.721 1.00 52.44 70 ALA A O 1
ATOM 518 N N . PRO A 1 71 ? 21.983 -42.617 -55.954 1.00 52.78 71 PRO A N 1
ATOM 519 C CA . PRO A 1 71 ? 22.133 -41.169 -56.007 1.00 52.78 71 PRO A CA 1
ATOM 520 C C . PRO A 1 71 ? 20.787 -40.486 -55.691 1.00 52.78 71 PRO A C 1
ATOM 522 O O . PRO A 1 71 ? 19.758 -40.912 -56.224 1.00 52.78 71 PRO A O 1
ATOM 525 N N . PRO A 1 72 ? 20.755 -39.429 -54.859 1.00 57.50 72 PRO A N 1
ATOM 526 C CA . PRO A 1 72 ? 19.549 -38.623 -54.672 1.00 57.50 72 PRO A CA 1
ATOM 527 C C . PRO A 1 72 ? 19.170 -37.898 -55.982 1.00 57.50 72 PRO A C 1
ATOM 529 O O . PRO A 1 72 ? 20.046 -37.665 -56.822 1.00 57.50 72 PRO A O 1
ATOM 532 N N . PRO A 1 73 ? 17.888 -37.524 -56.188 1.00 57.91 73 PRO A N 1
ATOM 533 C CA . PRO A 1 73 ? 17.478 -36.722 -57.342 1.00 57.91 73 PRO A CA 1
ATOM 534 C C . PRO A 1 73 ? 18.329 -35.447 -57.431 1.00 57.91 73 PRO A C 1
ATOM 536 O O . PRO A 1 73 ? 18.519 -34.733 -56.445 1.00 57.91 73 PRO A O 1
ATOM 539 N N . ALA A 1 74 ? 18.882 -35.207 -58.621 1.00 58.00 74 ALA A N 1
ATOM 540 C CA . ALA A 1 74 ? 20.015 -34.322 -58.896 1.00 58.00 74 ALA A CA 1
ATOM 541 C C . ALA A 1 74 ? 19.703 -32.811 -58.855 1.00 58.00 74 ALA A C 1
ATOM 543 O O . ALA A 1 74 ? 20.341 -32.031 -59.560 1.00 58.00 74 ALA A O 1
ATOM 544 N N . ASP A 1 75 ? 18.767 -32.379 -58.010 1.00 56.84 75 ASP A N 1
ATOM 545 C CA . ASP A 1 75 ? 18.306 -30.985 -57.987 1.00 56.84 75 ASP A CA 1
ATOM 546 C C . ASP A 1 75 ? 18.880 -30.191 -56.801 1.00 56.84 75 ASP A C 1
ATOM 548 O O . ASP A 1 75 ? 18.636 -28.990 -56.671 1.00 56.84 75 ASP A O 1
ATOM 552 N N . ARG A 1 76 ? 19.671 -30.832 -55.927 1.00 59.34 76 ARG A N 1
ATOM 553 C CA . ARG A 1 76 ? 20.391 -30.174 -54.823 1.00 59.34 76 ARG A CA 1
ATOM 554 C C . ARG A 1 76 ? 21.768 -30.801 -54.621 1.00 59.34 76 ARG A C 1
ATOM 556 O O . ARG A 1 76 ? 21.956 -31.682 -53.787 1.00 59.34 76 ARG A O 1
ATOM 563 N N . THR A 1 77 ? 22.746 -30.329 -55.387 1.00 54.47 77 THR A N 1
ATOM 564 C CA . THR A 1 77 ? 24.155 -30.696 -55.200 1.00 54.47 77 THR A CA 1
ATOM 565 C C . THR A 1 77 ? 24.695 -30.023 -53.941 1.00 54.47 77 THR A C 1
ATOM 567 O O . THR A 1 77 ? 25.045 -28.845 -53.961 1.00 54.47 77 THR A O 1
ATOM 570 N N . ILE A 1 78 ? 24.776 -30.769 -52.841 1.00 58.81 78 ILE A N 1
ATOM 571 C CA . ILE A 1 78 ? 25.577 -30.398 -51.671 1.00 58.81 78 ILE A CA 1
ATOM 572 C C . ILE A 1 78 ? 26.943 -31.064 -51.840 1.00 58.81 78 ILE A C 1
ATOM 574 O O . ILE A 1 78 ? 27.058 -32.288 -51.830 1.00 58.81 78 ILE A O 1
ATOM 578 N N . VAL A 1 79 ? 27.984 -30.254 -52.032 1.00 59.94 79 VAL A N 1
ATOM 579 C CA . VAL A 1 79 ? 29.372 -30.726 -52.055 1.00 59.94 79 VAL A CA 1
ATOM 580 C C . VAL A 1 79 ? 29.834 -30.873 -50.608 1.00 59.94 79 VAL A C 1
ATOM 582 O O . VAL A 1 79 ? 30.157 -29.886 -49.952 1.00 59.94 79 VAL A O 1
ATOM 585 N N . ILE A 1 80 ? 29.850 -32.104 -50.097 1.00 59.78 80 ILE A N 1
ATOM 586 C CA . ILE A 1 80 ? 30.438 -32.409 -48.790 1.00 59.78 80 ILE A CA 1
ATOM 587 C C . ILE A 1 80 ? 31.928 -32.666 -49.017 1.00 59.78 80 ILE A C 1
ATOM 589 O O . ILE A 1 80 ? 32.328 -33.741 -49.461 1.00 59.78 80 ILE A O 1
ATOM 593 N N . HIS A 1 81 ? 32.763 -31.664 -48.749 1.00 58.09 81 HIS A N 1
ATOM 594 C CA . HIS A 1 81 ? 34.197 -31.896 -48.611 1.00 58.09 81 HIS A CA 1
ATOM 595 C C . HIS A 1 81 ? 34.424 -32.728 -47.338 1.00 58.09 81 HIS A C 1
ATOM 597 O O . HIS A 1 81 ? 33.875 -32.357 -46.298 1.00 58.09 81 HIS A O 1
ATOM 603 N N . PRO A 1 82 ? 35.205 -33.827 -47.369 1.00 58.09 82 PRO A N 1
ATOM 604 C CA . PRO A 1 82 ? 35.596 -34.524 -46.152 1.00 58.09 82 PRO A CA 1
ATOM 605 C C . PRO A 1 82 ? 36.554 -33.609 -45.389 1.00 58.09 82 PRO A C 1
ATOM 607 O O . PRO A 1 82 ? 37.765 -33.617 -45.611 1.00 58.09 82 PRO A O 1
ATOM 610 N N . VAL A 1 83 ? 36.004 -32.752 -44.535 1.00 59.47 83 VAL A N 1
ATOM 611 C CA . VAL A 1 83 ? 36.801 -32.030 -43.554 1.00 59.47 83 VAL A CA 1
ATOM 612 C C . VAL A 1 83 ? 37.248 -33.094 -42.557 1.00 59.47 83 VAL A C 1
ATOM 614 O O . VAL A 1 83 ? 36.434 -33.700 -41.872 1.00 59.47 83 VAL A O 1
ATOM 617 N N . ILE A 1 84 ? 38.551 -33.373 -42.538 1.00 63.22 84 ILE A N 1
ATOM 618 C CA . ILE A 1 84 ? 39.186 -34.327 -41.609 1.00 63.22 84 ILE A CA 1
ATOM 619 C C . ILE A 1 84 ? 39.082 -33.815 -40.148 1.00 63.22 84 ILE A C 1
ATOM 621 O O . ILE A 1 84 ? 39.393 -34.543 -39.218 1.00 63.22 84 ILE A O 1
ATOM 625 N N . SER A 1 85 ? 38.579 -32.587 -39.967 1.00 65.69 85 SER A N 1
ATOM 626 C CA . SER A 1 85 ? 38.089 -32.004 -38.719 1.00 65.69 85 SER A CA 1
ATOM 627 C C . SER A 1 85 ? 36.557 -31.873 -38.750 1.00 65.69 85 SER A C 1
ATOM 629 O O . SER A 1 85 ? 36.001 -31.055 -39.484 1.00 65.69 85 SER A O 1
ATOM 631 N N . GLY A 1 86 ? 35.850 -32.675 -37.964 1.00 72.94 86 GLY A N 1
ATOM 632 C CA . GLY A 1 86 ? 34.423 -32.516 -37.721 1.00 72.94 86 GLY A CA 1
ATOM 633 C C . GLY A 1 86 ? 34.099 -31.229 -36.941 1.00 72.94 86 GLY A C 1
ATOM 634 O O . GLY A 1 86 ? 34.992 -30.581 -36.399 1.00 72.94 86 GLY A O 1
ATOM 635 N N . PRO A 1 87 ? 32.810 -30.861 -36.800 1.00 71.56 87 PRO A N 1
ATOM 636 C CA . PRO A 1 87 ? 32.361 -29.639 -36.107 1.00 71.56 87 PRO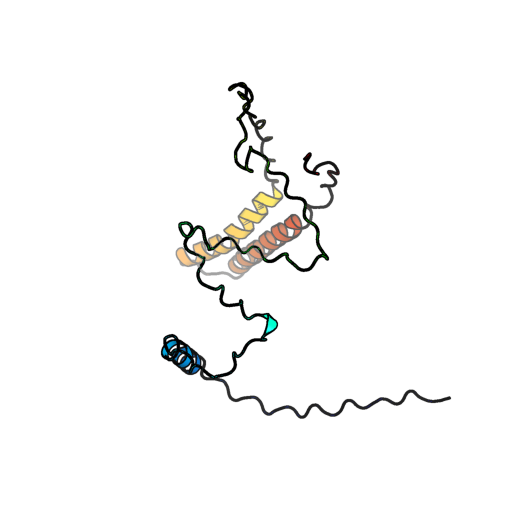 A CA 1
ATOM 637 C C . PRO A 1 87 ? 32.786 -29.505 -34.633 1.00 71.56 87 PRO A C 1
ATOM 639 O O . PRO A 1 87 ? 32.456 -28.516 -33.986 1.00 71.56 87 PRO A O 1
ATOM 642 N N . ARG A 1 88 ? 33.451 -30.523 -34.079 1.00 73.12 88 ARG A N 1
ATOM 643 C CA . ARG A 1 88 ? 33.953 -30.571 -32.703 1.00 73.12 88 ARG A CA 1
ATOM 644 C C . ARG A 1 88 ? 35.479 -30.562 -32.607 1.00 73.12 88 ARG A C 1
ATOM 646 O O . ARG A 1 88 ? 35.995 -30.621 -31.500 1.00 73.12 88 ARG A O 1
ATOM 653 N N . ASP A 1 89 ? 36.179 -30.452 -33.731 1.00 73.75 89 ASP A N 1
ATOM 654 C CA . ASP A 1 89 ? 37.640 -30.472 -33.784 1.00 73.75 89 ASP A CA 1
ATOM 655 C C . ASP A 1 89 ? 38.203 -29.044 -33.768 1.00 73.75 89 ASP A C 1
ATOM 657 O O . ASP A 1 89 ? 38.949 -28.639 -34.660 1.00 73.75 89 ASP A O 1
ATOM 661 N N . PHE A 1 90 ? 37.805 -28.264 -32.760 1.00 72.25 90 PHE A N 1
ATOM 662 C CA . PHE A 1 90 ? 38.433 -26.985 -32.444 1.00 72.25 90 PHE A CA 1
ATOM 663 C C . PHE A 1 90 ? 39.462 -27.202 -31.331 1.00 72.25 90 PHE A C 1
ATOM 665 O O . PHE A 1 90 ? 39.138 -27.730 -30.268 1.00 72.25 90 PHE A O 1
ATOM 672 N N . GLU A 1 91 ? 40.708 -26.798 -31.570 1.00 70.00 91 GLU A N 1
ATOM 673 C CA . GLU A 1 91 ? 41.648 -26.571 -30.475 1.00 70.00 91 GLU A CA 1
ATOM 674 C C . GLU A 1 91 ? 41.269 -25.242 -29.819 1.00 70.00 91 GLU A C 1
ATOM 676 O O . GLU A 1 91 ? 41.137 -24.221 -30.498 1.00 70.00 91 GLU A O 1
ATOM 681 N N . LEU A 1 92 ? 41.038 -25.265 -28.506 1.00 69.06 92 LEU A N 1
ATOM 682 C CA . LEU A 1 92 ? 40.972 -24.039 -27.720 1.00 69.06 92 LEU A CA 1
ATOM 683 C C . LEU A 1 92 ? 42.336 -23.364 -27.869 1.00 69.06 92 LEU A C 1
ATOM 685 O O . LEU A 1 92 ? 43.357 -23.985 -27.575 1.00 69.06 92 LEU A O 1
ATOM 689 N N . ALA A 1 93 ? 42.358 -22.125 -28.363 1.00 68.62 93 ALA A N 1
ATOM 690 C CA . ALA A 1 93 ? 43.531 -21.290 -28.167 1.00 68.62 93 ALA A CA 1
ATOM 691 C C . ALA A 1 93 ? 43.805 -21.258 -26.658 1.00 68.62 93 ALA A C 1
ATOM 693 O O . ALA A 1 93 ? 42.848 -21.254 -25.880 1.00 68.62 93 ALA A O 1
ATOM 694 N N . ASP A 1 94 ? 45.076 -21.290 -26.252 1.00 64.69 94 ASP A N 1
ATOM 695 C CA . ASP A 1 94 ? 45.450 -20.983 -24.873 1.00 64.69 94 ASP A CA 1
ATOM 696 C C . ASP A 1 94 ? 44.991 -19.541 -24.618 1.00 64.69 94 ASP A C 1
ATOM 698 O O . ASP A 1 94 ? 45.701 -18.582 -24.920 1.00 64.69 94 ASP A O 1
ATOM 702 N N . ASP A 1 95 ? 43.739 -19.389 -24.183 1.00 62.16 95 ASP A N 1
ATOM 703 C CA . ASP A 1 95 ? 43.214 -18.136 -23.682 1.00 62.16 95 ASP A CA 1
ATOM 704 C C . ASP A 1 95 ? 44.114 -17.807 -22.502 1.00 62.16 95 ASP A C 1
ATOM 706 O O . ASP A 1 95 ? 44.154 -18.567 -21.530 1.00 62.16 95 ASP A O 1
ATOM 710 N N . ASP A 1 96 ? 44.876 -16.715 -22.617 1.00 62.78 96 ASP A N 1
ATOM 711 C CA . ASP A 1 96 ? 45.584 -16.136 -21.486 1.00 62.78 96 ASP A CA 1
ATOM 712 C C . ASP A 1 96 ? 44.599 -16.153 -20.313 1.00 62.78 96 ASP A C 1
ATOM 714 O O . ASP A 1 96 ? 43.551 -15.503 -20.358 1.00 62.78 96 ASP A O 1
ATOM 718 N N . GLU A 1 97 ? 44.908 -16.943 -19.283 1.00 58.66 97 GLU A N 1
ATOM 719 C CA . GLU A 1 97 ? 44.039 -17.233 -18.130 1.00 58.66 97 GLU A CA 1
ATOM 720 C C . GLU A 1 97 ? 43.601 -15.937 -17.397 1.00 58.66 97 GLU A C 1
ATOM 722 O O . GLU A 1 97 ? 42.682 -15.930 -16.576 1.00 58.66 97 GLU A O 1
ATOM 727 N N . ASP A 1 98 ? 44.246 -14.826 -17.762 1.00 59.56 98 ASP A N 1
ATOM 728 C CA . ASP A 1 98 ? 44.091 -13.456 -17.300 1.00 59.56 98 ASP A CA 1
ATOM 729 C C . ASP A 1 98 ? 43.110 -12.596 -18.134 1.00 59.56 98 ASP A C 1
ATOM 731 O O . ASP A 1 98 ? 42.843 -11.448 -17.770 1.00 59.56 98 ASP A O 1
ATOM 735 N N . ALA A 1 99 ? 42.523 -13.107 -19.223 1.00 66.31 99 ALA A N 1
ATOM 736 C CA . ALA A 1 99 ? 41.524 -12.398 -20.040 1.00 66.31 99 ALA A CA 1
ATOM 737 C C . ALA A 1 99 ? 40.086 -12.511 -19.483 1.00 66.31 99 ALA A C 1
ATOM 739 O O . ALA A 1 99 ? 39.101 -12.426 -20.223 1.00 66.31 99 ALA A O 1
ATOM 740 N N . HIS A 1 100 ? 39.936 -12.700 -18.167 1.00 72.94 100 HIS A N 1
ATOM 741 C CA . HIS A 1 100 ? 38.627 -12.776 -17.524 1.00 72.94 100 HIS A CA 1
ATOM 742 C C . HIS A 1 100 ? 37.934 -11.410 -17.575 1.00 72.94 100 HIS A C 1
ATOM 744 O O . HIS A 1 100 ? 38.366 -10.448 -16.934 1.00 72.94 100 HIS A O 1
ATOM 750 N N . PHE A 1 101 ? 36.833 -11.316 -18.325 1.00 77.81 101 PHE A N 1
ATOM 751 C CA . PHE A 1 101 ? 35.975 -10.138 -18.289 1.00 77.81 101 PHE A CA 1
ATOM 752 C C . PHE A 1 101 ? 35.417 -9.978 -16.873 1.00 77.81 101 PHE A C 1
ATOM 754 O O . PHE A 1 101 ? 34.550 -10.741 -16.453 1.00 77.81 101 PHE A O 1
ATOM 761 N N . VAL A 1 102 ? 35.914 -8.980 -16.143 1.00 80.62 102 VAL A N 1
ATOM 762 C CA . VAL A 1 102 ? 35.318 -8.517 -14.889 1.00 80.62 102 VAL A CA 1
ATOM 763 C C . VAL A 1 102 ? 34.290 -7.458 -15.269 1.00 80.62 102 VAL A C 1
ATOM 765 O O . VAL A 1 102 ? 34.686 -6.368 -15.697 1.00 80.62 102 VAL A O 1
ATOM 768 N N . PRO A 1 103 ? 32.980 -7.746 -15.151 1.00 84.25 103 PRO A N 1
ATOM 769 C CA . PRO A 1 103 ? 31.972 -6.726 -15.360 1.00 84.25 103 PRO A CA 1
ATOM 770 C C . PRO A 1 103 ? 32.278 -5.545 -14.431 1.00 84.25 103 PRO A C 1
ATOM 772 O O . PRO A 1 103 ? 32.558 -5.772 -13.249 1.00 84.25 103 PRO A O 1
ATOM 775 N N . PRO A 1 104 ? 32.260 -4.299 -14.934 1.00 81.56 104 PRO A N 1
ATOM 776 C CA . PRO A 1 104 ? 32.428 -3.146 -14.067 1.00 81.56 104 PRO A CA 1
ATOM 777 C C . PRO A 1 104 ? 31.344 -3.178 -12.990 1.00 81.56 104 PRO A C 1
ATOM 779 O O . PRO A 1 104 ? 30.217 -3.612 -13.248 1.00 81.56 104 PRO A O 1
ATOM 782 N N . GLU A 1 105 ? 31.683 -2.730 -11.783 1.00 84.19 105 GLU A N 1
ATOM 783 C CA . GLU A 1 105 ? 30.698 -2.666 -10.709 1.00 84.19 105 GLU A CA 1
ATOM 784 C C . GLU A 1 105 ? 29.498 -1.825 -11.168 1.00 84.19 105 GLU A C 1
ATOM 786 O O . GLU A 1 105 ? 29.687 -0.736 -11.728 1.00 84.19 105 GLU A O 1
ATOM 791 N N . PRO A 1 106 ? 28.263 -2.332 -10.991 1.00 83.94 106 PRO A N 1
ATOM 792 C CA . PRO A 1 106 ? 27.083 -1.621 -11.441 1.00 83.94 106 PRO A CA 1
ATOM 793 C C . PRO A 1 106 ? 26.999 -0.263 -10.730 1.00 83.94 106 PRO A C 1
ATOM 795 O O . PRO A 1 106 ? 27.329 -0.169 -9.543 1.00 83.94 106 PRO A O 1
ATOM 798 N N . PRO A 1 107 ? 26.548 0.796 -11.428 1.00 83.75 107 PRO A N 1
ATOM 799 C CA . PRO A 1 107 ? 26.353 2.097 -10.804 1.00 83.75 107 PRO A CA 1
ATOM 800 C C . PRO A 1 107 ? 25.403 1.975 -9.598 1.00 83.75 107 PRO A C 1
ATOM 802 O O . PRO A 1 107 ? 24.503 1.127 -9.610 1.00 83.75 107 PRO A O 1
ATOM 805 N N . PRO A 1 108 ? 25.583 2.799 -8.547 1.00 84.88 108 PRO A N 1
ATOM 806 C CA . PRO A 1 108 ? 24.734 2.735 -7.366 1.00 84.88 108 PRO A CA 1
ATOM 807 C C . PRO A 1 108 ? 23.273 2.981 -7.747 1.00 84.88 108 PRO A C 1
ATOM 809 O O . PRO A 1 108 ? 22.967 3.832 -8.585 1.00 84.88 108 PRO A O 1
ATOM 812 N N . LEU A 1 109 ? 22.373 2.225 -7.115 1.00 78.06 109 LEU A N 1
ATOM 813 C CA . LEU A 1 109 ? 20.942 2.337 -7.373 1.00 78.06 109 LEU A CA 1
ATOM 814 C C . LEU A 1 109 ? 20.452 3.755 -7.038 1.00 78.06 109 LEU A C 1
ATOM 816 O O . LEU A 1 109 ? 20.833 4.296 -5.996 1.00 78.06 109 LEU A O 1
ATOM 820 N N . PRO A 1 110 ? 19.597 4.355 -7.883 1.00 79.25 110 PRO A N 1
ATOM 821 C CA . PRO A 1 110 ? 19.029 5.663 -7.605 1.00 79.25 110 PRO A CA 1
ATOM 822 C C . PRO A 1 110 ? 18.177 5.623 -6.332 1.00 79.25 110 PRO A C 1
ATOM 824 O O . PRO A 1 110 ? 17.420 4.678 -6.090 1.00 79.25 110 PRO A O 1
ATOM 827 N N . ASP A 1 111 ? 18.279 6.675 -5.523 1.00 80.19 111 ASP A N 1
ATOM 828 C CA . ASP A 1 111 ? 17.474 6.809 -4.316 1.00 80.19 111 ASP A CA 1
ATOM 829 C C . ASP A 1 111 ? 15.983 6.866 -4.661 1.00 80.19 111 ASP A C 1
ATOM 831 O O . ASP A 1 111 ? 15.539 7.640 -5.513 1.00 80.19 111 ASP A O 1
ATOM 835 N N . ALA A 1 112 ? 15.173 6.084 -3.947 1.00 73.00 112 ALA A N 1
ATOM 836 C CA . ALA A 1 112 ? 13.727 6.172 -4.084 1.00 73.00 112 ALA A CA 1
ATOM 837 C C . ALA A 1 112 ? 13.234 7.566 -3.650 1.00 73.00 112 ALA A C 1
ATOM 839 O O . ALA A 1 112 ? 13.399 7.976 -2.490 1.00 73.00 112 ALA A O 1
ATOM 840 N N . ASP A 1 113 ? 12.590 8.259 -4.587 1.00 83.81 113 ASP A N 1
ATOM 841 C CA . ASP A 1 113 ? 11.989 9.578 -4.400 1.00 83.81 113 ASP A CA 1
ATOM 842 C C . ASP A 1 113 ? 10.938 9.575 -3.266 1.00 83.81 113 ASP A C 1
ATOM 844 O O . ASP A 1 113 ? 10.250 8.577 -3.017 1.00 83.81 113 ASP A O 1
ATOM 848 N N . ALA A 1 114 ? 10.803 10.698 -2.556 1.00 91.00 114 ALA A N 1
ATOM 849 C CA . ALA A 1 114 ? 9.935 10.838 -1.386 1.00 91.00 114 ALA A CA 1
ATOM 850 C C . ALA A 1 114 ? 8.472 10.497 -1.708 1.00 91.00 114 ALA A C 1
ATOM 852 O O . ALA A 1 114 ? 7.807 9.811 -0.931 1.00 91.00 114 ALA A O 1
ATOM 853 N N . THR A 1 115 ? 7.994 10.897 -2.886 1.00 89.38 115 THR A N 1
ATOM 854 C CA . THR A 1 115 ? 6.646 10.583 -3.380 1.00 89.38 115 THR A CA 1
ATOM 855 C C . THR A 1 115 ? 6.397 9.075 -3.443 1.00 89.38 115 THR A C 1
ATOM 857 O O . THR A 1 115 ? 5.344 8.603 -3.018 1.00 89.38 115 THR A O 1
ATOM 860 N N . THR A 1 116 ? 7.383 8.300 -3.903 1.00 90.94 116 THR A N 1
ATOM 861 C CA . THR A 1 116 ? 7.292 6.835 -3.976 1.00 90.94 116 THR A CA 1
ATOM 862 C C . THR A 1 116 ? 7.229 6.224 -2.579 1.00 90.94 116 THR A C 1
ATOM 864 O O . THR A 1 116 ? 6.422 5.330 -2.331 1.00 90.94 116 THR A O 1
ATOM 867 N N . LYS A 1 117 ? 8.013 6.747 -1.630 1.00 93.12 117 LYS A N 1
ATOM 868 C CA . LYS A 1 117 ? 7.963 6.309 -0.226 1.00 93.12 117 LYS A CA 1
ATOM 869 C C . LYS A 1 117 ? 6.588 6.573 0.396 1.00 93.12 117 LYS A C 1
ATOM 871 O O . LYS A 1 117 ? 6.029 5.675 1.019 1.00 93.12 117 LYS A O 1
ATOM 876 N N . PHE A 1 118 ? 6.010 7.758 0.185 1.00 95.19 118 PHE A N 1
ATOM 877 C CA . PHE A 1 118 ? 4.655 8.065 0.659 1.00 95.19 118 PHE A CA 1
ATOM 878 C C . PHE A 1 118 ? 3.593 7.181 0.007 1.00 95.19 118 PHE A C 1
ATOM 880 O O . PHE A 1 118 ? 2.685 6.731 0.701 1.00 95.19 118 PHE A O 1
ATOM 887 N N . ALA A 1 119 ? 3.721 6.886 -1.288 1.00 94.88 119 ALA A N 1
ATOM 888 C CA . ALA A 1 119 ? 2.808 5.988 -1.985 1.00 94.88 119 ALA A CA 1
ATOM 889 C C . ALA A 1 119 ? 2.840 4.575 -1.377 1.00 94.88 119 ALA A C 1
ATOM 891 O O . ALA A 1 119 ? 1.788 4.027 -1.061 1.00 94.88 119 ALA A O 1
ATOM 892 N N . TRP A 1 120 ? 4.027 4.027 -1.102 1.00 95.81 120 TRP A N 1
ATOM 893 C CA . TRP A 1 120 ? 4.171 2.744 -0.403 1.00 95.81 120 TRP A CA 1
ATOM 894 C C . TRP A 1 120 ? 3.605 2.767 1.017 1.00 95.81 120 TRP A C 1
ATOM 896 O O . TRP A 1 120 ? 2.909 1.831 1.413 1.00 95.81 120 TRP A O 1
ATOM 906 N N . ILE A 1 121 ? 3.848 3.842 1.773 1.00 97.38 121 ILE A N 1
ATOM 907 C CA . ILE A 1 121 ? 3.263 4.015 3.109 1.00 97.38 121 ILE A CA 1
ATOM 908 C C . ILE A 1 121 ? 1.741 4.086 3.026 1.00 97.38 121 ILE A C 1
ATOM 910 O O . ILE A 1 121 ? 1.079 3.526 3.884 1.00 97.38 121 ILE A O 1
ATOM 914 N N . ALA A 1 122 ? 1.164 4.736 2.021 1.00 96.56 122 ALA A N 1
ATOM 915 C CA . ALA A 1 122 ? -0.284 4.823 1.870 1.00 96.56 122 ALA A CA 1
ATOM 916 C C .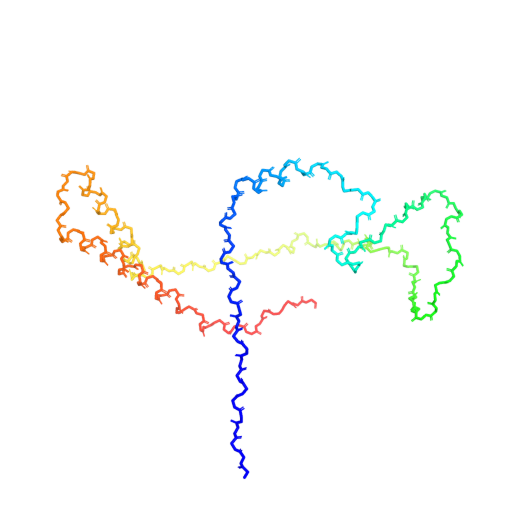 ALA A 1 122 ? -0.899 3.474 1.446 1.00 96.56 122 ALA A C 1
ATOM 918 O O . ALA A 1 122 ? -1.914 3.058 2.006 1.00 96.56 122 ALA A O 1
ATOM 919 N N . VAL A 1 123 ? -0.244 2.753 0.526 1.00 97.44 123 VAL A N 1
ATOM 920 C CA . VAL A 1 123 ? -0.659 1.418 0.057 1.00 97.44 123 VAL A CA 1
ATOM 921 C C . VAL A 1 123 ? -0.589 0.377 1.168 1.00 97.44 123 VAL A C 1
ATOM 923 O O . VAL A 1 123 ? -1.514 -0.410 1.321 1.00 97.44 123 VAL A O 1
ATOM 926 N N . LEU A 1 124 ? 0.475 0.357 1.967 1.00 97.94 124 LEU A N 1
ATOM 927 C CA . LEU A 1 124 ? 0.563 -0.572 3.096 1.00 97.94 124 LEU A CA 1
ATOM 928 C C . LEU A 1 124 ? -0.212 -0.054 4.308 1.00 97.94 124 LEU A C 1
ATOM 930 O O . LEU A 1 124 ? -0.870 -0.817 5.008 1.00 97.94 124 LEU A O 1
ATOM 934 N N . GLY A 1 125 ? -0.171 1.251 4.545 1.00 97.56 125 GLY A N 1
ATOM 935 C CA . GLY A 1 125 ? -0.760 1.901 5.707 1.00 97.56 125 GLY A CA 1
ATOM 936 C C . GLY A 1 125 ? -2.278 1.879 5.702 1.00 97.56 125 GLY A C 1
ATOM 937 O O . GLY A 1 125 ? -2.853 1.694 6.765 1.00 97.56 125 GLY A O 1
ATOM 938 N N . GLY A 1 126 ? -2.940 1.995 4.547 1.00 97.31 126 GLY A N 1
ATOM 939 C CA . GLY A 1 126 ? -4.401 1.911 4.465 1.00 97.31 126 GLY A CA 1
ATOM 940 C C . GLY A 1 126 ? -4.956 0.584 5.012 1.00 97.31 126 GLY A C 1
ATOM 941 O O . GLY A 1 126 ? -5.699 0.599 5.997 1.00 97.31 126 GLY A O 1
ATOM 942 N N . PRO A 1 127 ? -4.560 -0.573 4.448 1.00 97.50 127 PRO A N 1
ATOM 943 C CA . PRO A 1 127 ? -4.957 -1.891 4.939 1.00 97.50 127 PRO A CA 1
ATOM 944 C C . PRO A 1 127 ? -4.496 -2.160 6.374 1.00 97.50 127 PRO A C 1
ATOM 946 O O . PRO A 1 127 ? -5.266 -2.689 7.175 1.00 97.50 127 PRO A O 1
ATOM 949 N N . LEU A 1 128 ? -3.264 -1.776 6.724 1.00 97.94 128 LEU A N 1
ATOM 950 C CA . LEU A 1 128 ? -2.692 -2.044 8.047 1.00 97.94 128 LEU A CA 1
ATOM 951 C C . LEU A 1 128 ? -3.369 -1.197 9.137 1.00 97.94 128 LEU A C 1
ATOM 953 O O . LEU A 1 128 ? -3.613 -1.699 10.231 1.00 97.94 128 LEU A O 1
ATOM 957 N N . LEU A 1 129 ? -3.772 0.041 8.831 1.00 96.44 129 LEU A N 1
ATOM 958 C CA . LEU A 1 129 ? -4.581 0.882 9.718 1.00 96.44 129 LEU A CA 1
ATOM 959 C C . LEU A 1 129 ? -5.959 0.262 9.975 1.00 96.44 129 LEU A C 1
ATOM 961 O O . LEU A 1 129 ? -6.382 0.187 11.128 1.00 96.44 129 LEU A O 1
ATOM 965 N N . LEU A 1 130 ? -6.643 -0.225 8.935 1.00 96.50 130 LEU A N 1
ATOM 966 C CA . LEU A 1 130 ? -7.931 -0.907 9.107 1.00 96.50 130 LEU A CA 1
ATOM 967 C C . LEU A 1 130 ? -7.777 -2.193 9.923 1.00 96.50 130 LEU A C 1
ATOM 969 O O . LEU A 1 130 ? -8.548 -2.428 10.853 1.00 96.50 130 LEU A O 1
ATOM 973 N N . LEU A 1 131 ? -6.750 -2.991 9.628 1.00 97.19 131 LEU A N 1
ATOM 974 C CA . LEU A 1 131 ? -6.442 -4.210 10.370 1.00 97.19 131 LEU A CA 1
ATOM 975 C C . LEU A 1 131 ? -6.111 -3.910 11.837 1.00 97.19 131 LEU A C 1
ATOM 977 O O . LEU A 1 131 ? -6.580 -4.626 12.716 1.00 97.19 131 LEU A O 1
ATOM 981 N N . ALA A 1 132 ? -5.391 -2.825 12.128 1.00 97.50 132 ALA A N 1
ATOM 982 C CA . ALA A 1 132 ? -5.151 -2.379 13.496 1.00 97.50 132 ALA A CA 1
ATOM 983 C C . ALA A 1 132 ? -6.464 -2.028 14.215 1.00 97.50 132 ALA A C 1
ATOM 985 O O . ALA A 1 132 ? -6.684 -2.497 15.326 1.00 97.50 132 ALA A O 1
ATOM 986 N N . PHE A 1 133 ? -7.378 -1.283 13.587 1.00 97.19 133 PHE A N 1
ATOM 987 C CA . PHE A 1 133 ? -8.691 -1.001 14.187 1.00 97.19 133 PHE A CA 1
ATOM 988 C C . PHE A 1 133 ? -9.471 -2.282 14.507 1.00 97.19 133 PHE A C 1
ATOM 990 O O . PHE A 1 133 ? -10.004 -2.410 15.609 1.00 97.19 133 PHE A O 1
ATOM 997 N N . VAL A 1 134 ? -9.475 -3.249 13.585 1.00 96.56 134 VAL A N 1
ATOM 998 C CA . VAL A 1 134 ? -10.123 -4.554 13.789 1.00 96.56 134 VAL A CA 1
ATOM 999 C C . VAL A 1 134 ? -9.468 -5.331 14.938 1.00 96.56 134 VAL A C 1
ATOM 1001 O O . VAL A 1 134 ? -10.171 -5.820 15.821 1.00 96.56 134 VAL A O 1
ATOM 1004 N N . LEU A 1 135 ? -8.134 -5.431 14.960 1.00 97.62 135 LEU A N 1
ATOM 1005 C CA . LEU A 1 135 ? -7.397 -6.189 15.977 1.00 97.62 135 LEU A CA 1
ATOM 1006 C C . LEU A 1 135 ? -7.507 -5.574 17.374 1.00 97.62 135 LEU A C 1
ATOM 1008 O O . LEU A 1 135 ? -7.635 -6.305 18.353 1.00 97.62 135 LEU A O 1
ATOM 1012 N N . LEU A 1 136 ? -7.474 -4.244 17.474 1.00 97.38 136 LEU A N 1
ATOM 1013 C CA . LEU A 1 136 ? -7.648 -3.534 18.741 1.00 97.38 136 LEU A CA 1
ATOM 1014 C C . LEU A 1 136 ? -9.124 -3.438 19.176 1.00 97.38 136 LEU A C 1
ATOM 1016 O O . LEU A 1 136 ? -9.409 -2.789 20.180 1.00 97.38 136 LEU A O 1
ATOM 1020 N N . GLN A 1 137 ? -10.056 -4.065 18.444 1.00 94.00 137 GLN A N 1
ATOM 1021 C CA . GLN A 1 137 ? -11.505 -3.987 18.677 1.00 94.00 137 GLN A CA 1
ATOM 1022 C C . GLN A 1 137 ? -12.020 -2.541 18.776 1.00 94.00 137 GLN A C 1
ATOM 1024 O O . GLN A 1 137 ? -12.981 -2.256 19.492 1.00 94.00 137 GLN A O 1
ATOM 1029 N N . MET A 1 138 ? -11.374 -1.616 18.061 1.00 95.50 138 MET A N 1
ATOM 1030 C CA . MET A 1 138 ? -11.821 -0.232 17.986 1.00 95.50 138 MET A CA 1
ATOM 1031 C C . MET A 1 138 ? -12.948 -0.108 16.966 1.00 95.50 138 MET A C 1
ATOM 1033 O O . MET A 1 138 ? -12.966 -0.790 15.940 1.00 95.50 138 MET A O 1
ATOM 1037 N N . GLU A 1 139 ? -13.888 0.796 17.222 1.00 90.62 139 GLU A N 1
ATOM 1038 C CA . GLU A 1 139 ? -14.985 1.054 16.294 1.00 90.62 139 GLU A CA 1
ATOM 1039 C C . GLU A 1 139 ? -14.440 1.558 14.947 1.00 90.62 139 GLU A C 1
ATOM 1041 O O . GLU A 1 139 ? -13.725 2.566 14.891 1.00 90.62 139 GLU A O 1
ATOM 1046 N N . LEU A 1 140 ? -14.795 0.879 13.845 1.00 94.94 140 LEU A N 1
ATOM 1047 C CA . LEU A 1 140 ? -14.505 1.347 12.485 1.00 94.94 140 LEU A CA 1
ATOM 1048 C C . LEU A 1 140 ? -15.385 2.554 12.164 1.00 94.94 140 LEU A C 1
ATOM 1050 O O . LEU A 1 140 ? -16.433 2.474 11.525 1.00 94.94 140 LEU A O 1
ATOM 1054 N N . THR A 1 141 ? -14.937 3.703 12.642 1.00 95.38 141 THR A N 1
ATOM 1055 C CA . THR A 1 141 ? -15.534 4.991 12.322 1.00 95.38 141 THR A CA 1
ATOM 1056 C C . THR A 1 141 ? -15.403 5.295 10.828 1.00 95.38 141 THR A C 1
ATOM 1058 O O . THR A 1 141 ? -14.459 4.882 10.151 1.00 95.38 141 THR A O 1
ATOM 1061 N N . TRP A 1 142 ? -16.351 6.065 10.299 1.00 96.25 142 TRP A N 1
ATOM 1062 C CA . TRP A 1 142 ? -16.402 6.415 8.878 1.00 96.25 142 TRP A CA 1
ATOM 1063 C C . TRP A 1 142 ? -15.125 7.119 8.383 1.00 96.25 142 TRP A C 1
ATOM 1065 O O . TRP A 1 142 ? -14.709 6.902 7.245 1.00 96.25 142 TRP A O 1
ATOM 1075 N N . TRP A 1 143 ? -14.465 7.924 9.226 1.00 96.12 143 TRP A N 1
ATOM 1076 C CA . TRP A 1 143 ? -13.212 8.586 8.861 1.00 96.12 143 TRP A CA 1
ATOM 1077 C C . TRP A 1 143 ? -12.052 7.590 8.774 1.00 96.12 143 TRP A C 1
ATOM 1079 O O . TRP A 1 143 ? -11.228 7.723 7.877 1.00 96.12 143 TRP A O 1
ATOM 1089 N N . ALA A 1 144 ? -12.002 6.569 9.639 1.00 95.62 144 ALA A N 1
ATOM 1090 C CA . ALA A 1 144 ? -10.962 5.541 9.596 1.00 95.62 144 ALA A CA 1
ATOM 1091 C C . ALA A 1 144 ? -11.085 4.707 8.317 1.00 95.62 144 ALA A C 1
ATOM 1093 O O . ALA A 1 144 ? -10.093 4.477 7.629 1.00 95.62 144 ALA A O 1
ATOM 1094 N N . VAL A 1 145 ? -12.318 4.348 7.942 1.00 96.69 145 VAL A N 1
ATOM 1095 C CA . VAL A 1 145 ? -12.612 3.694 6.659 1.00 96.69 145 VAL A CA 1
ATOM 1096 C C . VAL A 1 145 ? -12.218 4.592 5.485 1.00 96.69 145 VAL A C 1
ATOM 1098 O O . VAL A 1 145 ? -11.546 4.135 4.565 1.00 96.69 145 VAL A O 1
ATOM 1101 N N . THR A 1 146 ? -12.568 5.879 5.534 1.00 97.69 146 THR A N 1
ATOM 1102 C CA . THR A 1 146 ? -12.250 6.841 4.465 1.00 97.69 146 THR A CA 1
ATOM 1103 C C . THR A 1 146 ? -10.743 7.044 4.308 1.00 97.69 146 THR A C 1
ATOM 1105 O O . THR A 1 146 ? -10.243 7.015 3.189 1.00 97.69 146 THR A O 1
ATOM 1108 N N . VAL A 1 147 ? -10.000 7.214 5.405 1.00 97.69 147 VAL A N 1
ATOM 1109 C CA . VAL A 1 147 ? -8.535 7.357 5.382 1.00 97.69 147 VAL A CA 1
ATOM 1110 C C . VAL A 1 147 ? -7.870 6.055 4.944 1.00 97.69 147 VAL A C 1
ATOM 1112 O O . VAL A 1 147 ? -6.952 6.096 4.132 1.00 97.69 147 VAL A O 1
ATOM 1115 N N . GLY A 1 148 ? -8.340 4.905 5.431 1.00 97.38 148 GLY A N 1
ATOM 1116 C CA . GLY A 1 148 ? -7.788 3.600 5.073 1.00 97.38 148 GLY A CA 1
ATOM 1117 C C . GLY A 1 148 ? -7.964 3.285 3.589 1.00 97.38 148 GLY A C 1
ATOM 1118 O O . GLY A 1 148 ? -6.988 3.059 2.875 1.00 97.38 148 GLY A O 1
ATOM 1119 N N . VAL A 1 149 ? -9.205 3.330 3.102 1.00 97.75 149 VAL A N 1
ATOM 1120 C CA . VAL A 1 149 ? -9.532 3.038 1.697 1.00 97.75 149 VAL A CA 1
ATOM 1121 C C . VAL A 1 149 ? -9.025 4.143 0.771 1.00 97.75 149 VAL A C 1
ATOM 1123 O O . VAL A 1 149 ? -8.402 3.854 -0.248 1.00 97.75 149 VAL A O 1
ATOM 1126 N N . GLY A 1 150 ? -9.245 5.410 1.124 1.00 98.12 150 GLY A N 1
ATOM 1127 C CA . GLY A 1 150 ? -8.809 6.556 0.325 1.00 98.12 150 GLY A CA 1
ATOM 1128 C C . GLY A 1 150 ? -7.289 6.678 0.250 1.00 98.12 150 GLY A C 1
ATOM 1129 O O . GLY A 1 150 ? -6.751 6.930 -0.825 1.00 98.12 150 GLY A O 1
ATOM 1130 N N . GLY A 1 151 ? -6.586 6.429 1.357 1.00 97.69 151 GLY A N 1
ATOM 1131 C CA . GLY A 1 151 ? -5.126 6.364 1.388 1.00 97.69 151 GLY A CA 1
ATOM 1132 C C . GLY A 1 151 ? -4.587 5.225 0.525 1.00 97.69 151 GLY A C 1
ATOM 1133 O O . GLY A 1 151 ? -3.710 5.460 -0.303 1.00 97.69 151 GLY A O 1
ATOM 1134 N N . PHE A 1 152 ? -5.160 4.023 0.642 1.00 98.00 152 PHE A N 1
ATOM 1135 C CA . PHE A 1 152 ? -4.779 2.881 -0.191 1.00 98.00 152 PHE A CA 1
ATOM 1136 C C . PHE A 1 152 ? -4.949 3.175 -1.687 1.00 98.00 152 PHE A C 1
ATOM 1138 O O . PHE A 1 152 ? -3.995 3.049 -2.454 1.00 98.00 152 PHE A O 1
ATOM 1145 N N . LEU A 1 153 ? -6.145 3.615 -2.097 1.00 98.19 153 LEU A N 1
ATOM 1146 C CA . LEU A 1 153 ? -6.452 3.907 -3.499 1.00 98.19 153 LEU A CA 1
ATOM 1147 C C . LEU A 1 153 ? -5.612 5.067 -4.040 1.00 98.19 153 LEU A C 1
ATOM 1149 O O . LEU A 1 153 ? -5.096 4.976 -5.151 1.00 98.19 153 LEU A O 1
ATOM 1153 N N . GLY A 1 154 ? -5.433 6.134 -3.258 1.00 96.94 154 GLY A N 1
ATOM 1154 C CA . GLY A 1 154 ? -4.602 7.276 -3.642 1.00 96.94 154 GLY A CA 1
ATOM 1155 C C . GLY A 1 154 ? -3.126 6.901 -3.795 1.00 96.94 154 GLY A C 1
ATOM 1156 O O . GLY A 1 154 ? -2.484 7.287 -4.774 1.00 96.94 154 GLY A O 1
ATOM 1157 N N . GLY A 1 155 ? -2.593 6.103 -2.865 1.00 96.12 155 GLY A N 1
ATOM 1158 C CA . GLY A 1 155 ? -1.228 5.583 -2.933 1.00 96.12 155 GLY A CA 1
ATOM 1159 C C . GLY A 1 155 ? -1.022 4.674 -4.142 1.00 96.12 155 GLY A C 1
ATOM 1160 O O . GLY A 1 155 ? -0.082 4.875 -4.910 1.00 96.12 155 GLY A O 1
ATOM 1161 N N . PHE A 1 156 ? -1.937 3.727 -4.357 1.00 96.56 156 PHE A N 1
ATOM 1162 C CA . PHE A 1 156 ? -1.881 2.797 -5.483 1.00 96.56 156 PHE A CA 1
ATOM 1163 C C . PHE A 1 156 ? -1.967 3.528 -6.827 1.00 96.56 156 PHE A C 1
ATOM 1165 O O . PHE A 1 156 ? -1.131 3.311 -7.702 1.00 96.56 156 PHE A O 1
ATOM 1172 N N . ALA A 1 157 ? -2.918 4.456 -6.973 1.00 95.69 157 ALA A N 1
ATOM 1173 C CA . ALA A 1 157 ? -3.046 5.270 -8.178 1.00 95.69 157 ALA A CA 1
ATOM 1174 C C . ALA A 1 157 ? -1.776 6.095 -8.450 1.00 95.69 157 ALA A C 1
ATOM 1176 O O . ALA A 1 157 ? -1.348 6.188 -9.598 1.00 95.69 157 ALA A O 1
ATOM 1177 N N . THR A 1 158 ? -1.139 6.637 -7.404 1.00 93.75 158 THR A N 1
ATOM 1178 C CA . THR A 1 158 ? 0.137 7.365 -7.530 1.00 93.75 158 THR A CA 1
ATOM 1179 C C . THR A 1 158 ? 1.262 6.463 -8.049 1.00 93.75 158 THR A C 1
ATOM 1181 O O . THR A 1 158 ? 2.014 6.876 -8.930 1.00 93.75 158 THR A O 1
ATOM 1184 N N . LEU A 1 159 ? 1.373 5.228 -7.547 1.00 92.19 159 LEU A N 1
ATOM 1185 C CA . LEU A 1 159 ? 2.354 4.244 -8.027 1.00 92.19 159 LEU A CA 1
ATOM 1186 C C . LEU A 1 159 ? 2.133 3.887 -9.501 1.00 92.19 159 LEU A C 1
ATOM 1188 O O . LEU A 1 159 ? 3.073 3.947 -10.291 1.00 92.19 159 LEU A O 1
ATOM 1192 N N . VAL A 1 160 ? 0.893 3.569 -9.879 1.00 90.94 160 VAL A N 1
ATOM 1193 C CA . VAL A 1 160 ? 0.542 3.189 -11.257 1.00 90.94 160 VAL A CA 1
ATOM 1194 C C . VAL A 1 160 ? 0.785 4.340 -12.230 1.00 90.94 160 VAL A C 1
ATOM 1196 O O . VAL A 1 160 ? 1.373 4.137 -13.291 1.00 90.94 160 VAL A O 1
ATOM 1199 N N . ALA A 1 161 ? 0.376 5.558 -11.866 1.00 91.25 161 ALA A N 1
ATOM 1200 C CA . ALA A 1 161 ? 0.602 6.733 -12.699 1.00 91.25 161 ALA A CA 1
ATOM 1201 C C . ALA A 1 161 ? 2.097 6.970 -12.950 1.00 91.25 161 ALA A C 1
ATOM 1203 O O . ALA A 1 161 ? 2.475 7.338 -14.057 1.00 91.25 161 ALA A O 1
ATOM 1204 N N . ARG A 1 162 ? 2.942 6.712 -11.944 1.00 82.56 162 ARG A N 1
ATOM 1205 C CA . ARG A 1 162 ? 4.387 6.929 -12.036 1.00 82.56 162 ARG A CA 1
ATOM 1206 C C . ARG A 1 162 ? 5.122 5.821 -12.788 1.00 82.56 162 ARG A C 1
ATOM 1208 O O . ARG A 1 162 ? 6.094 6.114 -13.473 1.00 82.56 162 ARG A O 1
ATOM 1215 N N . MET A 1 163 ? 4.659 4.573 -12.700 1.00 82.62 163 MET A N 1
ATOM 1216 C CA . MET A 1 163 ? 5.221 3.471 -13.495 1.00 82.62 163 MET A CA 1
ATOM 1217 C C . MET A 1 163 ? 5.066 3.698 -15.004 1.00 82.62 163 MET A C 1
ATOM 1219 O O . MET A 1 163 ? 5.846 3.161 -15.775 1.00 82.62 163 MET A O 1
ATOM 1223 N N . ARG A 1 164 ? 4.093 4.509 -15.437 1.00 65.25 164 ARG A N 1
ATOM 1224 C CA . ARG A 1 164 ? 3.842 4.783 -16.857 1.00 65.25 164 ARG A CA 1
ATOM 1225 C C . ARG A 1 164 ? 4.792 5.823 -17.480 1.00 65.25 164 ARG A C 1
ATOM 1227 O O . ARG A 1 164 ? 4.786 5.975 -18.693 1.00 65.25 164 ARG A O 1
ATOM 1234 N N . THR A 1 165 ? 5.583 6.552 -16.693 1.00 59.12 165 THR A N 1
ATOM 1235 C CA . THR A 1 165 ? 6.379 7.705 -17.173 1.00 59.12 165 THR A CA 1
ATOM 1236 C C . THR A 1 165 ? 7.874 7.378 -17.357 1.00 59.12 165 THR A C 1
ATOM 1238 O O . THR A 1 165 ? 8.706 8.263 -17.205 1.00 59.12 165 THR A O 1
ATOM 1241 N N . GLY A 1 166 ? 8.239 6.111 -17.591 1.00 53.38 166 GLY A N 1
ATOM 1242 C CA . GLY A 1 166 ? 9.637 5.650 -17.552 1.00 53.38 166 GLY A CA 1
ATOM 1243 C C . GLY A 1 166 ? 10.347 5.410 -18.889 1.00 53.38 166 GLY A C 1
ATOM 1244 O O . GLY A 1 166 ? 11.563 5.291 -18.868 1.00 53.38 166 GLY A O 1
ATOM 1245 N N . ASP A 1 167 ? 9.642 5.364 -20.024 1.00 54.41 167 ASP A N 1
ATOM 1246 C CA . ASP A 1 167 ? 10.181 4.718 -21.240 1.00 54.41 167 ASP A CA 1
ATOM 1247 C C . ASP A 1 167 ? 10.501 5.680 -22.405 1.00 54.41 167 ASP A C 1
ATOM 1249 O O . ASP A 1 167 ? 10.630 5.246 -23.546 1.00 54.41 167 ASP A O 1
ATOM 1253 N N . GLU A 1 168 ? 10.608 6.991 -22.171 1.00 53.62 168 GLU A N 1
ATOM 1254 C CA . GLU A 1 168 ? 10.809 7.969 -23.262 1.00 53.62 168 GLU A CA 1
ATOM 1255 C C . GLU A 1 168 ? 12.283 8.365 -23.497 1.00 53.62 168 GLU A C 1
ATOM 1257 O O . GLU A 1 168 ? 12.555 9.058 -24.473 1.00 53.62 168 GLU A O 1
ATOM 1262 N N . ASP A 1 169 ? 13.232 7.886 -22.677 1.00 52.53 169 ASP A N 1
ATOM 1263 C CA . ASP A 1 169 ? 14.658 8.270 -22.751 1.00 52.53 169 ASP A CA 1
ATOM 1264 C C . ASP A 1 169 ? 15.636 7.118 -23.117 1.00 52.53 169 ASP A C 1
ATOM 1266 O O . ASP A 1 169 ? 16.846 7.337 -23.151 1.00 52.53 169 ASP A O 1
ATOM 1270 N N . ASP A 1 170 ? 15.154 5.912 -23.454 1.00 53.34 170 ASP A N 1
ATOM 1271 C CA . ASP A 1 170 ? 15.994 4.746 -23.820 1.00 53.34 170 ASP A CA 1
ATOM 1272 C C . ASP A 1 170 ? 16.309 4.647 -25.335 1.00 53.34 170 ASP A C 1
ATOM 1274 O O . ASP A 1 170 ? 16.382 3.560 -25.915 1.00 53.34 170 ASP A O 1
ATOM 1278 N N . ASP A 1 171 ? 16.554 5.778 -26.000 1.00 55.09 171 ASP A N 1
ATOM 1279 C CA . ASP A 1 171 ? 17.203 5.785 -27.320 1.00 55.09 171 ASP A CA 1
ATOM 1280 C C . ASP A 1 171 ? 18.722 5.539 -27.148 1.00 55.09 171 ASP A C 1
ATOM 1282 O O . ASP A 1 171 ? 19.540 6.455 -27.269 1.00 55.09 171 ASP A O 1
ATOM 1286 N N . ASP A 1 172 ? 19.125 4.292 -26.863 1.00 58.97 172 ASP A N 1
ATOM 1287 C CA . ASP A 1 172 ? 20.519 3.830 -27.011 1.00 58.97 172 ASP A CA 1
ATOM 1288 C C . ASP A 1 172 ? 20.682 3.045 -28.333 1.00 58.97 172 ASP A C 1
ATOM 1290 O O . ASP A 1 172 ? 20.466 1.828 -28.376 1.00 58.97 172 ASP A O 1
ATOM 1294 N N . PRO A 1 173 ? 21.068 3.698 -29.450 1.00 62.22 173 PRO A N 1
ATOM 1295 C CA . PRO A 1 173 ? 21.169 3.072 -30.773 1.00 62.22 173 PRO A CA 1
ATOM 1296 C C . PRO A 1 173 ? 22.392 2.141 -30.950 1.00 62.22 173 PRO A C 1
ATOM 1298 O O . PRO A 1 173 ? 22.846 1.926 -32.075 1.00 62.22 173 PRO A O 1
ATOM 1301 N N . GLY A 1 174 ? 22.957 1.595 -29.868 1.00 60.56 174 GLY A N 1
ATOM 1302 C CA . GLY A 1 174 ? 24.252 0.902 -29.881 1.00 60.56 174 GLY A CA 1
ATOM 1303 C C . GLY A 1 174 ? 24.252 -0.603 -29.593 1.00 60.56 174 GLY A C 1
ATOM 1304 O O . GLY A 1 174 ? 25.286 -1.242 -29.787 1.00 60.56 174 GLY A O 1
ATOM 1305 N N . ARG A 1 175 ? 23.149 -1.217 -29.144 1.00 56.91 175 ARG A N 1
ATOM 1306 C CA . ARG A 1 175 ? 23.150 -2.637 -28.723 1.00 56.91 175 ARG A CA 1
ATOM 1307 C C . ARG A 1 175 ? 22.739 -3.612 -29.827 1.00 56.91 175 ARG A C 1
ATOM 1309 O O . ARG A 1 175 ? 21.754 -4.334 -29.709 1.00 56.91 175 ARG A O 1
ATOM 1316 N N . GLY A 1 176 ? 23.532 -3.668 -30.891 1.00 60.56 176 GLY A N 1
ATOM 1317 C CA . GLY A 1 176 ? 23.570 -4.816 -31.799 1.00 60.56 176 GLY A CA 1
ATOM 1318 C C . GLY A 1 176 ? 24.781 -5.681 -31.464 1.00 60.56 176 GLY A C 1
ATOM 1319 O O . GLY A 1 176 ? 25.896 -5.170 -31.436 1.00 60.56 176 GLY A O 1
ATOM 1320 N N . ALA A 1 177 ? 24.570 -6.967 -31.176 1.00 66.56 177 ALA A N 1
ATOM 1321 C CA . ALA A 1 177 ? 25.643 -7.929 -30.936 1.00 66.56 177 ALA A CA 1
ATOM 1322 C C . ALA A 1 177 ? 26.701 -7.868 -32.054 1.00 66.56 177 ALA A C 1
ATOM 1324 O O 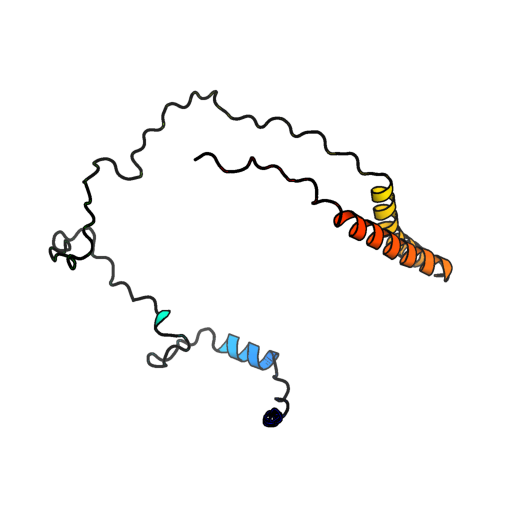. ALA A 1 177 ? 26.367 -8.016 -33.229 1.00 66.56 177 ALA A O 1
ATOM 1325 N N . VAL A 1 178 ? 27.967 -7.653 -31.689 1.00 56.41 178 VAL A N 1
ATOM 1326 C CA . VAL A 1 178 ? 29.098 -7.831 -32.606 1.00 56.41 178 VAL A CA 1
ATOM 1327 C C . VAL A 1 178 ? 29.426 -9.321 -32.661 1.00 56.41 178 VAL A C 1
ATOM 1329 O O . VAL A 1 178 ? 30.041 -9.864 -31.746 1.00 56.41 178 VAL A O 1
ATOM 1332 N N . VAL A 1 179 ? 28.922 -9.975 -33.708 1.00 50.31 179 VAL A N 1
ATOM 1333 C CA . VAL A 1 179 ? 29.330 -11.315 -34.157 1.00 50.31 179 VAL A CA 1
ATOM 1334 C C . VAL A 1 179 ? 30.332 -11.208 -35.294 1.00 50.31 179 VAL A C 1
ATOM 1336 O O . VAL A 1 179 ? 30.210 -10.251 -36.095 1.00 50.31 179 VAL A O 1
#

pLDDT: mean 75.79, std 16.33, range [42.16, 98.19]

Secondary structure (DSSP, 8-state):
--------------PPPPPPP-HHHHHHHHHHTTT-PPPTTSPPSS-GGGPPP-PPPPPPTT-TT----PPPPTT--------SS-TT-PPPP---TT----PPPPPPPPPPPHHHHHHHHHHHHHHHHHHHHHHTT----HHHHHHHHHHHHHHHHHHHHHHTT-SSS---TT-----